Protein AF-A0A2H0STZ8-F1 (afdb_monomer_lite)

pLDDT: mean 79.74, std 11.93, range [51.44, 95.69]

Secondary structure (DSSP, 8-state):
-HHHHHHHHHHHHHHHHHHHHHHHHHHHTTS--------HHHHHHHHHHHHHHHHHGGGHHHHHHHTT----GGGHHHHHHHHHHHHHHHHHHHHHHHHTS-HHHHHHHHHHHHHHHHHHHHHHHHHHHHHH-

Structure (mmCIF, N/CA/C/O backbone):
data_AF-A0A2H0STZ8-F1
#
_entry.id   AF-A0A2H0STZ8-F1
#
loop_
_atom_site.group_PDB
_atom_site.id
_atom_site.type_symbol
_atom_site.label_atom_id
_atom_site.label_alt_id
_atom_site.label_comp_id
_atom_site.label_asym_id
_atom_site.label_entity_id
_atom_site.label_seq_id
_atom_site.pdbx_PDB_ins_code
_atom_site.Cartn_x
_atom_site.Cartn_y
_atom_site.Cartn_z
_atom_site.occupancy
_atom_site.B_iso_or_equiv
_atom_site.auth_seq_id
_atom_site.auth_comp_id
_atom_site.auth_asym_id
_atom_site.auth_atom_id
_atom_site.pdbx_PDB_model_num
ATOM 1 N N . MET A 1 1 ? 7.911 10.140 -11.491 1.00 55.84 1 MET A N 1
ATOM 2 C CA . MET A 1 1 ? 6.459 9.918 -11.301 1.00 55.84 1 MET A CA 1
ATOM 3 C C . MET A 1 1 ? 6.111 9.477 -9.872 1.00 55.84 1 MET A C 1
ATOM 5 O O . MET A 1 1 ? 5.201 10.054 -9.3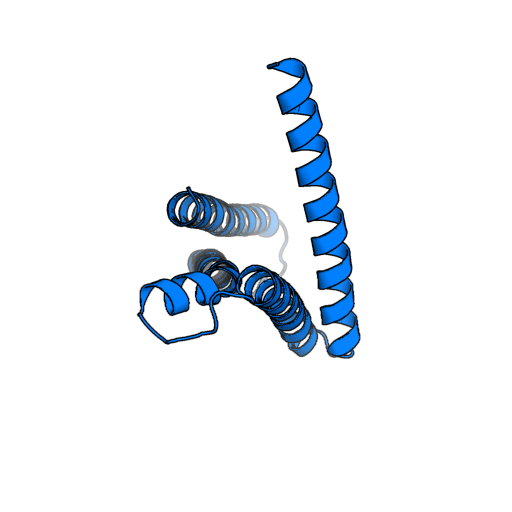02 1.00 55.84 1 MET A O 1
ATOM 9 N N . GLY A 1 2 ? 6.833 8.524 -9.258 1.00 73.75 2 GLY A N 1
ATOM 10 C CA . GLY A 1 2 ? 6.398 7.870 -8.006 1.00 73.75 2 GLY A CA 1
ATOM 11 C C . GLY A 1 2 ? 6.239 8.751 -6.754 1.00 73.75 2 GLY A C 1
ATOM 12 O O . GLY A 1 2 ? 5.183 8.722 -6.138 1.00 73.75 2 GLY A O 1
ATOM 13 N N . ILE A 1 3 ? 7.245 9.552 -6.377 1.00 78.12 3 ILE A N 1
ATOM 14 C CA . ILE A 1 3 ? 7.217 10.286 -5.090 1.00 78.12 3 ILE A CA 1
ATOM 15 C C . ILE A 1 3 ? 6.137 11.378 -5.075 1.00 78.12 3 ILE A C 1
ATOM 17 O O . ILE A 1 3 ? 5.412 11.509 -4.096 1.00 78.12 3 ILE A O 1
ATOM 21 N N . ALA A 1 4 ? 5.996 12.137 -6.167 1.00 84.69 4 ALA A N 1
ATOM 22 C CA . ALA A 1 4 ? 4.978 13.183 -6.269 1.00 84.69 4 ALA A CA 1
ATOM 23 C C . ALA A 1 4 ? 3.556 12.603 -6.204 1.00 84.69 4 ALA A C 1
ATOM 25 O O . ALA A 1 4 ? 2.719 13.142 -5.485 1.00 84.69 4 ALA A O 1
ATOM 26 N N . ASN A 1 5 ? 3.310 11.478 -6.890 1.00 85.75 5 ASN A N 1
ATOM 27 C CA . ASN A 1 5 ? 2.021 10.792 -6.835 1.00 85.75 5 ASN A CA 1
ATOM 28 C C . ASN A 1 5 ? 1.737 10.252 -5.429 1.00 85.75 5 ASN A C 1
ATOM 30 O O . ASN A 1 5 ? 0.666 10.480 -4.890 1.00 85.75 5 ASN A O 1
ATOM 34 N N . MET A 1 6 ? 2.732 9.637 -4.785 1.00 85.31 6 MET A N 1
ATOM 35 C CA . MET A 1 6 ? 2.599 9.133 -3.417 1.00 85.31 6 MET A CA 1
ATOM 36 C C . MET A 1 6 ? 2.289 10.252 -2.407 1.00 85.31 6 MET A C 1
ATOM 38 O O . MET A 1 6 ? 1.491 10.058 -1.496 1.00 85.31 6 MET A O 1
ATOM 42 N N . ILE A 1 7 ? 2.892 11.436 -2.557 1.00 87.88 7 ILE A N 1
ATOM 43 C CA . ILE A 1 7 ? 2.586 12.587 -1.693 1.00 87.88 7 ILE A CA 1
ATOM 44 C C . ILE A 1 7 ? 1.165 13.098 -1.952 1.00 87.88 7 ILE A C 1
ATOM 46 O O . ILE A 1 7 ? 0.443 13.374 -0.994 1.00 87.88 7 ILE A O 1
ATOM 50 N N . ALA A 1 8 ? 0.759 13.216 -3.220 1.00 89.81 8 ALA A N 1
ATOM 51 C CA . ALA A 1 8 ? -0.586 13.654 -3.587 1.00 89.81 8 ALA A CA 1
ATOM 52 C C . ALA A 1 8 ? -1.662 12.688 -3.061 1.00 89.81 8 ALA A C 1
ATOM 54 O O . ALA A 1 8 ? -2.605 13.129 -2.404 1.00 89.81 8 ALA A O 1
ATOM 55 N N . ASP A 1 9 ? -1.470 11.383 -3.265 1.00 88.50 9 ASP A N 1
ATOM 56 C CA . ASP A 1 9 ? -2.367 10.328 -2.786 1.00 88.50 9 ASP A CA 1
ATOM 57 C C . ASP A 1 9 ? -2.424 10.298 -1.256 1.00 88.50 9 ASP A C 1
ATOM 59 O O . ASP A 1 9 ? -3.505 10.242 -0.670 1.00 88.50 9 ASP A O 1
ATOM 63 N N . GLY A 1 10 ? -1.270 10.415 -0.591 1.00 88.56 10 GLY A N 1
ATOM 64 C CA . GLY A 1 10 ? -1.210 10.494 0.864 1.00 88.56 10 GLY A CA 1
ATOM 65 C C . GLY A 1 10 ? -2.008 11.682 1.393 1.00 88.56 10 GLY A C 1
ATOM 66 O O . GLY A 1 10 ? -2.800 11.527 2.324 1.00 88.56 10 GLY A O 1
ATOM 67 N N . LEU A 1 11 ? -1.813 12.875 0.815 1.00 91.06 11 LEU A N 1
ATOM 68 C CA . LEU A 1 11 ? -2.539 14.085 1.217 1.00 91.06 11 LEU A CA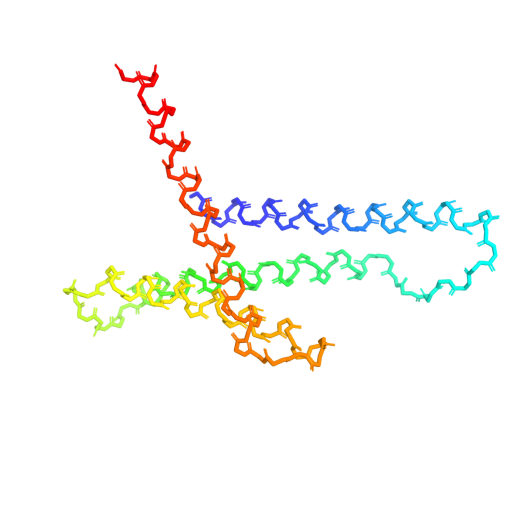 1
ATOM 69 C C . LEU A 1 11 ? -4.045 13.924 1.002 1.00 91.06 11 LEU A C 1
ATOM 71 O O . LEU A 1 11 ? -4.819 14.309 1.877 1.00 91.06 11 LEU A O 1
ATOM 75 N N . ALA A 1 12 ? -4.458 13.331 -0.121 1.00 92.38 12 ALA A N 1
ATOM 76 C CA . ALA A 1 12 ? -5.861 13.053 -0.404 1.00 92.38 12 ALA A CA 1
ATOM 77 C C . ALA A 1 12 ? -6.479 12.121 0.651 1.00 92.38 12 ALA A C 1
ATOM 79 O O . ALA A 1 12 ? -7.559 12.420 1.159 1.00 92.38 12 ALA A O 1
ATOM 80 N N . MET A 1 13 ? -5.779 11.049 1.041 1.00 89.81 13 MET A N 1
ATOM 81 C CA . MET A 1 13 ? -6.236 10.131 2.093 1.00 89.81 13 MET A CA 1
ATOM 82 C C . MET A 1 13 ? -6.315 10.816 3.465 1.00 89.81 13 MET A C 1
ATOM 84 O O . MET A 1 13 ? -7.333 10.718 4.143 1.00 89.81 13 MET A O 1
ATOM 88 N N . GLY A 1 14 ? -5.282 11.566 3.862 1.00 90.25 14 GLY A N 1
ATOM 89 C CA . GLY A 1 14 ? -5.254 12.243 5.163 1.00 90.25 14 GLY A CA 1
ATOM 90 C C . GLY A 1 14 ? -6.299 13.356 5.299 1.00 90.25 14 GLY A C 1
ATOM 91 O O . GLY A 1 14 ? -6.944 13.482 6.341 1.00 90.25 14 GLY A O 1
ATOM 92 N N . LEU A 1 15 ? -6.504 14.156 4.246 1.00 90.88 15 LEU A N 1
ATOM 93 C CA . LEU A 1 15 ? -7.561 15.171 4.216 1.00 90.88 15 LEU A CA 1
ATOM 94 C C . LEU A 1 15 ? -8.953 14.534 4.128 1.00 90.88 15 LEU A C 1
ATOM 96 O O . LEU A 1 15 ? -9.885 15.053 4.739 1.00 90.88 15 LEU A O 1
ATOM 100 N N . GLY A 1 16 ? -9.085 13.416 3.408 1.00 90.44 16 GLY A N 1
ATOM 101 C CA . GLY A 1 16 ? -10.315 12.632 3.318 1.00 90.44 16 GLY A CA 1
ATOM 102 C C . GLY A 1 16 ? -10.772 12.123 4.682 1.00 90.44 16 GLY A C 1
ATOM 103 O O . GLY A 1 16 ? -11.903 12.397 5.072 1.00 90.44 16 GLY A O 1
ATOM 104 N N . ASP A 1 17 ? -9.878 11.488 5.442 1.00 88.44 17 ASP A N 1
ATOM 105 C CA . ASP A 1 17 ? -10.167 11.019 6.804 1.00 88.44 17 ASP A CA 1
ATOM 106 C C . ASP A 1 17 ? -10.493 12.184 7.750 1.00 88.44 17 ASP A C 1
ATOM 108 O O . ASP A 1 17 ? -11.435 12.110 8.537 1.00 88.44 17 ASP A O 1
ATOM 112 N N . PHE A 1 18 ? -9.761 13.302 7.645 1.00 87.69 18 PHE A N 1
ATOM 113 C CA . PHE A 1 18 ? -10.041 14.504 8.436 1.00 87.69 18 PHE A CA 1
ATOM 114 C C . PHE A 1 18 ? -11.439 15.075 8.157 1.00 87.69 18 PHE A C 1
ATOM 116 O O . PHE A 1 18 ? -12.167 15.421 9.090 1.00 87.69 18 PHE A O 1
ATOM 123 N N . LEU A 1 19 ? -11.813 15.205 6.881 1.00 87.31 19 LEU A N 1
ATOM 124 C CA . LEU A 1 19 ? -13.127 15.705 6.485 1.00 87.31 19 LEU A CA 1
ATOM 125 C C . LEU A 1 19 ? -14.230 14.711 6.854 1.00 87.31 19 LEU A C 1
ATOM 127 O O . LEU A 1 19 ? -15.253 15.137 7.382 1.00 87.31 19 LEU A O 1
ATOM 131 N N . GLY A 1 20 ? -14.005 13.413 6.635 1.00 87.69 20 GLY A N 1
ATOM 132 C CA . GLY A 1 20 ? -14.936 12.342 6.980 1.00 87.69 20 GLY A CA 1
ATOM 133 C C . GLY A 1 20 ? -15.254 12.333 8.470 1.00 87.69 20 GLY A C 1
ATOM 134 O O . GLY A 1 20 ? -16.417 12.434 8.849 1.00 87.69 20 GLY A O 1
ATOM 135 N N . GLU A 1 21 ? -14.228 12.347 9.320 1.00 84.06 21 GLU A N 1
ATOM 136 C CA . GLU A 1 21 ? -14.434 12.344 10.766 1.00 84.06 21 GLU A CA 1
ATOM 137 C C . GLU A 1 21 ? -15.012 13.677 11.279 1.00 84.06 21 GLU A C 1
ATOM 139 O O . GLU A 1 21 ? -15.790 13.709 12.237 1.00 84.06 21 GLU A O 1
ATOM 144 N N . ARG A 1 22 ? -14.707 14.805 10.622 1.00 83.62 22 ARG A N 1
ATOM 145 C CA . ARG A 1 22 ? -15.401 16.071 10.899 1.00 83.62 22 ARG A CA 1
ATOM 146 C C . ARG A 1 22 ? -16.894 15.973 10.566 1.00 83.62 22 ARG A C 1
ATOM 148 O O . ARG A 1 22 ? -17.709 16.422 11.370 1.00 83.62 22 ARG A O 1
ATOM 155 N N . SER A 1 23 ? -17.252 15.398 9.419 1.00 84.75 23 SER A N 1
ATOM 156 C CA . SER A 1 23 ? -18.647 15.208 9.010 1.00 84.75 23 SER A CA 1
ATOM 157 C C . SER A 1 23 ? -19.390 14.237 9.926 1.00 84.75 23 SER A C 1
ATOM 159 O O . SER A 1 23 ? -20.539 14.501 10.274 1.00 84.75 23 SER A O 1
ATOM 161 N N . GLU A 1 24 ? -18.741 13.163 10.383 1.00 82.94 24 GLU A N 1
ATOM 162 C CA . GLU A 1 24 ? -19.307 12.257 11.389 1.00 82.94 24 GLU A CA 1
ATOM 163 C C . GLU A 1 24 ? -19.617 12.999 12.694 1.00 82.94 24 GLU A C 1
ATOM 165 O O . GLU A 1 24 ? -20.721 12.870 13.216 1.00 82.94 24 GLU A O 1
ATOM 170 N N . ARG A 1 25 ? -18.725 13.879 13.168 1.00 77.31 25 ARG A N 1
ATOM 171 C CA . ARG A 1 25 ? -18.978 14.696 14.372 1.00 77.31 25 ARG A CA 1
ATOM 172 C C . ARG A 1 25 ? -20.115 15.694 14.204 1.00 77.31 25 ARG A C 1
ATOM 174 O O . ARG A 1 25 ? -20.853 15.939 15.156 1.00 77.31 25 ARG A O 1
ATOM 181 N N . GLU A 1 26 ? -20.252 16.287 13.023 1.00 79.75 26 GLU A N 1
ATOM 182 C CA . GLU A 1 26 ? -21.368 17.185 12.711 1.00 79.75 26 GLU A CA 1
ATOM 183 C C . GLU A 1 26 ? -22.705 16.414 12.661 1.00 79.75 26 GLU A C 1
ATOM 185 O O . GLU A 1 26 ? -23.721 16.941 13.114 1.00 79.75 26 GLU A O 1
ATOM 190 N N . MET A 1 27 ? -22.706 15.146 12.220 1.00 74.69 27 MET A N 1
ATOM 191 C CA . MET A 1 27 ? -23.879 14.257 12.285 1.00 74.69 27 MET A CA 1
ATOM 192 C C . MET A 1 27 ? -24.187 13.778 13.714 1.00 74.69 27 MET A C 1
ATOM 194 O O . MET A 1 27 ? -25.347 13.738 14.130 1.00 74.69 27 MET A O 1
ATOM 198 N N . GLU A 1 28 ? -23.163 13.452 14.499 1.00 75.12 28 GLU A N 1
ATOM 199 C CA . GLU A 1 28 ? -23.304 12.964 15.873 1.00 75.12 28 GLU A CA 1
ATOM 200 C C . GLU A 1 28 ? -23.591 14.071 16.893 1.00 75.12 28 GLU A C 1
ATOM 202 O O . GLU A 1 28 ? -24.113 13.792 17.969 1.00 75.12 28 GLU A O 1
ATOM 207 N N . ALA A 1 29 ? -23.365 15.345 16.568 1.00 68.38 29 ALA A N 1
ATOM 208 C CA . ALA A 1 29 ? -23.818 16.457 17.405 1.00 68.38 29 ALA A CA 1
ATOM 209 C C . ALA A 1 29 ? -25.351 16.458 17.614 1.00 68.38 29 ALA A C 1
ATOM 211 O O . ALA A 1 29 ? -25.832 16.995 18.613 1.00 68.38 29 ALA A O 1
ATOM 212 N N . GLY A 1 30 ? -26.114 15.817 16.717 1.00 66.12 30 GLY A N 1
ATOM 213 C CA . GLY A 1 30 ? -27.551 15.569 16.878 1.00 66.12 30 GLY A CA 1
ATOM 214 C C . GLY A 1 30 ? -27.908 14.288 17.649 1.00 66.12 30 GLY A C 1
ATOM 215 O O . GLY A 1 30 ? -29.045 14.144 18.095 1.00 66.12 30 GLY A O 1
ATOM 216 N N . LEU A 1 31 ? -26.964 13.360 17.839 1.00 65.81 31 LEU A N 1
ATOM 217 C CA . LEU A 1 31 ? -27.192 12.042 18.430 1.00 65.81 31 LEU A CA 1
ATOM 218 C C . LEU A 1 31 ? -26.211 11.836 19.591 1.00 65.81 31 LEU A C 1
ATOM 220 O O . LEU A 1 31 ? -25.044 11.570 19.367 1.00 65.81 31 LEU A O 1
ATOM 224 N N . HIS A 1 32 ? -26.695 11.949 20.831 1.00 60.41 32 HIS A N 1
ATOM 225 C CA . HIS A 1 32 ? -25.975 11.917 22.122 1.00 60.41 32 HIS A CA 1
ATOM 226 C C . HIS A 1 32 ? -25.100 10.649 22.379 1.00 60.41 32 HIS A C 1
ATOM 228 O O . HIS A 1 32 ? -25.238 9.959 23.390 1.00 60.41 32 HIS A O 1
ATOM 234 N N . ARG A 1 33 ? -24.176 10.302 21.481 1.00 59.03 33 ARG A N 1
ATOM 235 C CA . ARG A 1 33 ? -23.239 9.183 21.569 1.00 59.03 33 ARG A CA 1
ATOM 236 C C . ARG A 1 33 ? -21.865 9.765 21.895 1.00 59.03 33 ARG A C 1
ATOM 238 O O . ARG A 1 33 ? -21.372 10.660 21.223 1.00 59.03 33 ARG A O 1
ATOM 245 N N . LYS A 1 34 ? -21.258 9.299 22.988 1.00 52.28 34 LYS A N 1
ATOM 246 C CA . LYS A 1 34 ? -19.912 9.711 23.404 1.00 52.28 34 LYS A CA 1
ATOM 247 C C . LYS A 1 34 ? -18.884 9.154 22.415 1.00 52.28 34 LYS A C 1
ATOM 249 O O . LYS A 1 34 ? -18.383 8.055 22.641 1.00 52.28 34 LYS A O 1
ATOM 254 N N . VAL A 1 35 ? -18.573 9.882 21.349 1.00 60.41 35 VAL A N 1
ATOM 255 C CA . VAL A 1 35 ? -17.392 9.574 20.538 1.00 60.41 35 VAL A CA 1
ATOM 256 C C . VAL A 1 35 ? -16.152 10.110 21.237 1.00 60.41 35 VAL A C 1
ATOM 258 O O . VAL A 1 35 ? -16.132 11.221 21.777 1.00 60.41 35 VAL A O 1
ATOM 261 N N . CYS A 1 36 ? -15.156 9.230 21.340 1.00 52.97 36 CYS A N 1
ATOM 262 C CA . CYS A 1 36 ? -13.895 9.490 22.008 1.00 52.97 36 CYS A CA 1
ATOM 263 C C . CYS A 1 36 ? -13.256 10.765 21.455 1.00 52.97 36 CYS A C 1
ATOM 265 O O . CYS A 1 36 ? -13.256 11.051 20.262 1.00 52.97 36 CYS A O 1
ATOM 267 N N . LYS A 1 37 ? -12.749 11.570 22.382 1.00 54.38 37 LYS A N 1
ATOM 268 C CA . LYS A 1 37 ? -12.297 12.942 22.180 1.00 54.38 37 LYS A CA 1
ATOM 269 C C . LYS A 1 37 ? -10.894 12.970 21.569 1.00 54.38 37 LYS A C 1
ATOM 271 O O . LYS A 1 37 ? -9.982 13.539 22.160 1.00 54.38 37 LYS A O 1
ATOM 276 N N . ASP A 1 38 ? -10.714 12.363 20.405 1.00 60.09 38 ASP A N 1
ATOM 277 C CA . ASP A 1 38 ? -9.457 12.470 19.672 1.00 60.09 38 ASP A CA 1
ATOM 278 C C . ASP A 1 38 ? -9.475 13.735 18.806 1.00 60.09 38 ASP A C 1
ATOM 280 O O . ASP A 1 38 ? -10.528 14.242 18.410 1.00 60.09 38 ASP A O 1
ATOM 284 N N . ALA A 1 39 ? -8.318 14.352 18.584 1.00 66.44 39 ALA A N 1
ATOM 285 C CA . ALA A 1 39 ? -8.246 15.530 17.728 1.00 66.44 39 ALA A CA 1
ATOM 286 C C . ALA A 1 39 ? -8.362 15.067 16.269 1.00 66.44 39 ALA A C 1
ATOM 288 O O . ALA A 1 39 ? -7.457 14.388 15.803 1.00 66.44 39 ALA A O 1
ATOM 289 N N . VAL A 1 40 ? -9.426 15.459 15.558 1.00 73.75 40 VAL A N 1
ATOM 290 C CA . VAL A 1 40 ? -9.707 15.102 14.143 1.00 73.75 40 VAL A CA 1
ATOM 291 C C . VAL A 1 40 ? -8.468 15.246 13.250 1.00 73.75 40 VAL A C 1
ATOM 293 O O . VAL A 1 40 ? -8.177 14.414 12.400 1.00 73.75 40 VAL A O 1
ATOM 296 N N . TRP A 1 41 ? -7.682 16.300 13.486 1.00 76.94 41 TRP A N 1
ATOM 297 C CA . TRP A 1 41 ? -6.446 16.564 12.750 1.00 76.94 41 TRP A CA 1
ATOM 298 C C . TRP A 1 41 ? -5.369 15.486 12.947 1.00 76.94 41 TRP A C 1
ATOM 300 O O . TRP A 1 41 ? -4.582 15.220 12.043 1.00 76.94 41 TRP A O 1
ATOM 310 N N . LYS A 1 42 ? -5.323 14.851 14.125 1.00 80.81 42 LYS A N 1
ATOM 311 C CA . LYS A 1 42 ? -4.384 13.762 14.411 1.00 80.81 42 LYS A CA 1
ATOM 312 C C . LYS A 1 42 ? -4.739 12.503 13.624 1.00 80.81 42 LYS A C 1
ATOM 314 O O . LYS A 1 42 ? -3.810 11.872 13.141 1.00 80.81 42 LYS A O 1
ATOM 319 N N . SER A 1 43 ? -6.023 12.172 13.454 1.00 80.19 43 SER A N 1
ATOM 320 C CA . SER A 1 43 ? -6.455 11.003 12.669 1.00 80.19 43 SER A CA 1
ATOM 321 C C . SER A 1 43 ? -5.951 11.098 11.224 1.00 80.19 43 SER A C 1
ATOM 323 O O . SER A 1 43 ? -5.176 10.252 10.784 1.00 80.19 43 SER A O 1
ATOM 325 N N . GLY A 1 44 ? -6.265 12.197 10.529 1.00 84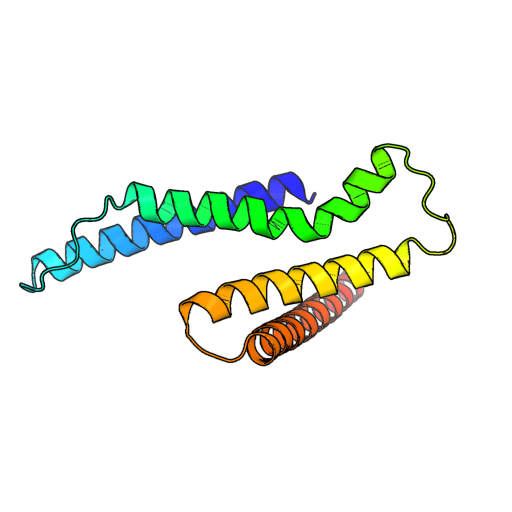.12 44 GLY A N 1
ATOM 326 C CA . GLY A 1 44 ? -5.821 12.409 9.146 1.00 84.12 44 GLY A CA 1
ATOM 327 C C . GLY A 1 44 ? -4.297 12.487 8.989 1.00 84.12 44 GLY A C 1
ATOM 328 O O . GLY A 1 44 ? -3.734 11.949 8.034 1.00 84.12 44 GLY A O 1
ATOM 329 N N . LEU A 1 45 ? -3.596 13.100 9.953 1.00 87.62 45 LEU A N 1
ATOM 330 C CA . LEU A 1 45 ? -2.132 13.152 9.945 1.00 87.62 45 LEU A CA 1
ATOM 331 C C . LEU A 1 45 ? -1.498 11.764 10.132 1.00 87.62 45 LEU A C 1
ATOM 333 O O . LEU A 1 45 ? -0.483 11.466 9.502 1.00 87.62 45 LEU A O 1
ATOM 337 N N . VAL A 1 46 ? -2.083 10.909 10.975 1.00 87.00 46 VAL A N 1
ATOM 338 C CA . VAL A 1 46 ? -1.618 9.529 11.166 1.00 87.00 46 VAL A CA 1
ATOM 339 C C . VAL A 1 46 ? -1.794 8.725 9.880 1.00 87.00 46 VAL A C 1
ATOM 341 O O . VAL A 1 46 ? -0.842 8.059 9.477 1.00 87.00 46 VAL A O 1
ATOM 344 N N . THR A 1 47 ? -2.934 8.840 9.193 1.00 86.38 47 THR A N 1
ATOM 345 C CA . THR A 1 47 ? -3.157 8.182 7.893 1.00 86.38 47 THR A CA 1
ATOM 346 C C . THR A 1 47 ? -2.147 8.653 6.849 1.00 86.38 47 THR A C 1
ATOM 348 O O . THR A 1 47 ? -1.539 7.825 6.168 1.00 86.38 47 THR A O 1
ATOM 351 N N . PHE A 1 48 ? -1.888 9.963 6.771 1.00 87.19 48 PHE A N 1
ATOM 352 C CA . PHE A 1 48 ? -0.883 10.527 5.868 1.00 87.19 48 PHE A CA 1
ATOM 353 C C . PHE A 1 48 ? 0.511 9.934 6.115 1.00 87.19 48 PHE A C 1
ATOM 355 O O . PHE A 1 48 ? 1.138 9.397 5.201 1.00 87.19 48 PHE A O 1
ATOM 362 N N . ILE A 1 49 ? 0.996 9.998 7.360 1.00 88.19 49 ILE A N 1
ATOM 363 C CA . ILE A 1 49 ? 2.337 9.515 7.718 1.00 88.19 49 ILE A CA 1
ATOM 364 C C . ILE A 1 49 ? 2.431 7.998 7.518 1.00 88.19 49 ILE A C 1
ATOM 366 O O . ILE A 1 49 ? 3.428 7.513 6.983 1.00 88.19 49 ILE A O 1
ATOM 370 N N . ALA A 1 50 ? 1.393 7.247 7.894 1.00 87.12 50 ALA A N 1
ATOM 371 C CA . ALA A 1 50 ? 1.343 5.804 7.695 1.00 87.12 50 ALA A CA 1
ATOM 372 C C . ALA A 1 50 ? 1.402 5.432 6.206 1.00 87.12 50 ALA A C 1
ATOM 374 O O . ALA A 1 50 ? 2.163 4.535 5.846 1.00 87.12 50 ALA A O 1
ATOM 375 N N . PHE A 1 51 ? 0.671 6.143 5.339 1.00 86.62 51 PHE A N 1
ATOM 376 C CA . PHE A 1 51 ? 0.709 5.929 3.891 1.00 86.62 51 PHE A CA 1
ATOM 377 C C . PHE A 1 51 ? 2.082 6.252 3.299 1.00 86.62 51 PHE A C 1
ATOM 379 O O . PHE A 1 51 ? 2.606 5.465 2.518 1.00 86.62 51 PHE A O 1
ATOM 386 N N . VAL A 1 52 ? 2.702 7.365 3.700 1.00 86.50 52 VAL A N 1
ATOM 387 C CA . VAL A 1 52 ? 4.036 7.751 3.215 1.00 86.50 52 VAL A CA 1
ATOM 388 C C . VAL A 1 52 ? 5.088 6.715 3.611 1.00 86.50 52 VAL A C 1
ATOM 390 O O . VAL A 1 52 ? 5.896 6.307 2.777 1.00 86.50 52 VAL A O 1
ATOM 393 N N . ILE A 1 53 ? 5.065 6.248 4.863 1.00 85.56 53 ILE A N 1
ATOM 394 C CA . ILE A 1 53 ? 5.995 5.220 5.337 1.00 85.56 53 ILE A CA 1
ATOM 395 C C . ILE A 1 53 ? 5.726 3.902 4.605 1.00 85.56 53 ILE A C 1
ATOM 397 O O . ILE A 1 53 ? 6.641 3.359 3.992 1.00 85.56 53 ILE A O 1
ATOM 401 N N . ALA A 1 54 ? 4.486 3.408 4.598 1.00 82.50 54 ALA A N 1
ATOM 402 C CA . ALA A 1 54 ? 4.134 2.136 3.967 1.00 82.50 54 ALA A CA 1
ATOM 403 C C . ALA A 1 54 ? 4.379 2.137 2.446 1.00 82.50 54 ALA A C 1
ATOM 405 O O . ALA A 1 54 ? 4.929 1.176 1.912 1.00 82.50 54 ALA A O 1
ATOM 406 N N . GLY A 1 55 ? 4.030 3.224 1.756 1.00 79.31 55 GLY A N 1
ATOM 407 C CA . GLY A 1 55 ? 4.239 3.412 0.318 1.00 79.31 55 GLY A CA 1
ATOM 408 C C . GLY A 1 55 ? 5.710 3.546 -0.077 1.00 79.31 55 GLY A C 1
ATOM 409 O O . GLY A 1 55 ? 6.071 3.260 -1.217 1.00 79.31 55 GLY A O 1
ATOM 410 N N . SER A 1 56 ? 6.584 3.906 0.868 1.00 79.88 56 SER A N 1
ATOM 411 C CA . SER A 1 56 ? 8.031 3.952 0.634 1.00 79.88 56 SER A CA 1
ATOM 412 C C . SER A 1 56 ? 8.710 2.575 0.680 1.00 79.88 56 SER A C 1
ATOM 414 O O . SER A 1 56 ? 9.779 2.410 0.089 1.00 79.88 56 SER A O 1
ATOM 416 N N . LEU A 1 57 ? 8.100 1.563 1.316 1.00 80.00 57 LEU A N 1
ATOM 417 C CA . LEU A 1 57 ? 8.703 0.228 1.465 1.00 80.00 57 LEU A CA 1
ATOM 418 C C . LEU A 1 57 ? 9.033 -0.454 0.122 1.00 80.00 57 LEU A C 1
ATOM 420 O O . LEU A 1 57 ? 10.150 -0.949 -0.011 1.00 80.00 57 LEU A O 1
ATOM 424 N N . PRO A 1 58 ? 8.143 -0.468 -0.890 1.00 71.44 58 PRO A N 1
ATOM 425 C CA . PRO A 1 58 ? 8.454 -1.036 -2.207 1.00 71.44 58 PRO A CA 1
ATOM 426 C C . PRO A 1 58 ? 9.525 -0.257 -2.989 1.00 71.44 58 PRO A C 1
ATOM 428 O O . PRO A 1 58 ? 10.103 -0.786 -3.935 1.00 71.44 58 PRO A O 1
ATOM 431 N N . LEU A 1 59 ? 9.800 0.998 -2.612 1.00 71.00 59 LEU A N 1
ATOM 432 C CA . LEU A 1 59 ? 10.790 1.862 -3.265 1.00 71.00 59 LEU A CA 1
ATOM 433 C C . LEU A 1 59 ? 12.194 1.726 -2.652 1.00 71.00 59 LEU A C 1
ATOM 435 O O . LEU A 1 59 ? 13.181 2.048 -3.315 1.00 71.00 59 LEU A O 1
ATOM 439 N N . LEU A 1 60 ? 12.307 1.199 -1.426 1.00 71.00 60 LEU A N 1
ATOM 440 C CA . LEU A 1 60 ? 13.585 0.905 -0.766 1.00 71.00 60 LEU A CA 1
ATOM 441 C C . LEU A 1 60 ? 14.598 0.119 -1.622 1.00 71.00 60 LEU A C 1
ATOM 443 O O . LEU A 1 60 ? 15.753 0.549 -1.652 1.00 71.00 60 LEU A O 1
ATOM 447 N N . PRO A 1 61 ? 14.248 -0.973 -2.336 1.00 68.88 61 PRO A N 1
ATOM 448 C CA . PRO A 1 61 ? 15.215 -1.702 -3.167 1.00 68.88 61 PRO A CA 1
ATOM 449 C C . PRO A 1 61 ? 15.835 -0.821 -4.263 1.00 68.88 61 PRO A C 1
ATOM 451 O O . PRO A 1 61 ? 17.025 -0.946 -4.550 1.00 68.88 61 PRO A O 1
ATOM 454 N N . TYR A 1 62 ? 15.073 0.125 -4.820 1.00 69.06 62 TYR A N 1
ATOM 455 C CA . TYR A 1 62 ? 15.575 1.078 -5.813 1.00 69.06 62 TYR A CA 1
ATOM 456 C C . TYR A 1 62 ? 16.485 2.148 -5.189 1.00 69.06 62 TYR A C 1
ATOM 458 O O . TYR A 1 62 ? 17.486 2.530 -5.795 1.00 69.06 62 TYR A O 1
ATOM 466 N N . CYS A 1 63 ? 16.190 2.601 -3.965 1.00 68.06 63 CYS A N 1
ATOM 467 C CA . CYS A 1 63 ? 17.057 3.528 -3.227 1.00 68.06 63 CYS A CA 1
ATOM 468 C C . CYS A 1 63 ? 18.408 2.892 -2.861 1.00 68.06 63 CYS A C 1
ATOM 470 O O . CYS A 1 63 ? 19.444 3.544 -2.967 1.00 68.06 63 CYS A O 1
ATOM 472 N N . VAL A 1 64 ? 18.409 1.614 -2.468 1.00 66.38 64 VAL A N 1
ATOM 473 C CA . VAL A 1 64 ? 19.631 0.852 -2.152 1.00 66.38 64 VAL A CA 1
ATOM 474 C C . VAL A 1 64 ? 20.505 0.653 -3.394 1.00 66.38 64 VAL A C 1
ATOM 476 O O . VAL A 1 64 ? 21.727 0.750 -3.299 1.00 66.38 64 VAL A O 1
ATOM 479 N N . TYR A 1 65 ? 19.892 0.446 -4.563 1.00 65.62 65 TYR A N 1
ATOM 480 C CA . TYR A 1 65 ? 20.608 0.368 -5.838 1.00 65.62 65 TYR A CA 1
ATOM 481 C C . TYR A 1 65 ? 21.343 1.677 -6.176 1.00 65.62 65 TYR A C 1
ATOM 483 O O . TYR A 1 65 ? 22.528 1.657 -6.500 1.00 65.62 65 TYR A O 1
ATOM 491 N N . TYR A 1 66 ? 20.681 2.828 -6.018 1.00 63.81 66 TYR A N 1
ATOM 492 C CA . TYR A 1 66 ? 21.308 4.140 -6.235 1.00 63.81 66 TYR A CA 1
ATOM 493 C C . TYR A 1 66 ? 22.404 4.481 -5.207 1.00 63.81 66 TYR A C 1
ATOM 495 O O . TYR A 1 66 ? 23.278 5.294 -5.499 1.00 63.81 66 TYR A O 1
ATOM 503 N N . ALA A 1 67 ? 22.386 3.858 -4.022 1.00 64.56 67 ALA A N 1
ATOM 504 C CA . ALA A 1 67 ? 23.372 4.064 -2.958 1.00 64.56 67 ALA A CA 1
ATOM 505 C C . ALA A 1 67 ? 24.709 3.317 -3.174 1.00 64.56 67 ALA A C 1
ATOM 507 O O . ALA A 1 67 ? 25.610 3.439 -2.346 1.00 64.56 67 ALA A O 1
ATOM 508 N N . GLY A 1 68 ? 24.866 2.570 -4.275 1.00 58.41 68 GLY A N 1
ATOM 509 C CA . GLY A 1 68 ? 26.157 2.006 -4.690 1.00 58.41 68 GLY A CA 1
ATOM 510 C C . GLY A 1 68 ? 26.572 0.704 -3.993 1.00 58.41 68 GLY A C 1
ATOM 511 O O . GLY A 1 68 ? 27.752 0.359 -4.004 1.00 58.41 68 GLY A O 1
ATOM 512 N N . LEU A 1 69 ? 25.634 -0.038 -3.392 1.00 57.50 69 LEU A N 1
ATOM 513 C CA . LEU A 1 69 ? 25.914 -1.379 -2.868 1.00 57.50 69 LEU A CA 1
ATOM 514 C C . LEU A 1 69 ? 26.005 -2.403 -4.022 1.00 57.50 69 LEU A C 1
ATOM 516 O O . LEU A 1 69 ? 25.110 -2.432 -4.870 1.00 57.50 69 LEU A O 1
ATOM 520 N N . PRO A 1 70 ? 27.041 -3.268 -4.068 1.00 57.78 70 PRO A N 1
ATOM 521 C CA . PRO A 1 70 ? 27.254 -4.232 -5.147 1.00 57.78 70 PRO A CA 1
ATOM 522 C C . PRO A 1 70 ? 26.289 -5.416 -5.004 1.00 57.78 70 PRO A C 1
ATOM 524 O O . PRO A 1 70 ? 26.653 -6.488 -4.525 1.00 57.78 70 PRO A O 1
ATOM 527 N N . ILE A 1 71 ? 25.030 -5.222 -5.391 1.00 54.12 71 ILE A N 1
ATOM 528 C CA . ILE A 1 71 ? 24.038 -6.295 -5.453 1.00 54.12 71 ILE A CA 1
ATOM 529 C C . ILE A 1 71 ? 23.889 -6.706 -6.921 1.00 54.12 71 ILE A C 1
ATOM 531 O O . ILE A 1 71 ? 23.305 -5.992 -7.728 1.00 54.12 71 ILE A O 1
ATOM 535 N N . VAL A 1 72 ? 24.506 -7.850 -7.231 1.00 51.44 72 VAL A N 1
ATOM 536 C CA . VAL A 1 72 ? 24.493 -8.658 -8.465 1.00 51.44 72 VAL A CA 1
ATOM 537 C C . VAL A 1 72 ? 23.505 -8.183 -9.548 1.00 51.44 72 VAL A C 1
ATOM 539 O O . VAL A 1 72 ? 22.305 -8.472 -9.487 1.00 51.44 72 VAL A O 1
ATOM 542 N N . GLU A 1 73 ? 24.048 -7.540 -10.588 1.00 54.81 73 GLU A N 1
ATOM 543 C CA . GLU A 1 73 ? 23.357 -6.995 -11.775 1.00 54.81 73 GLU A CA 1
ATOM 544 C C . GLU A 1 73 ? 22.408 -7.996 -12.467 1.00 54.81 73 GLU A C 1
ATOM 546 O O . GLU A 1 73 ? 21.418 -7.600 -13.071 1.00 54.81 73 GLU A O 1
ATOM 551 N N . ALA A 1 74 ? 22.637 -9.304 -12.316 1.00 53.28 74 ALA A N 1
ATOM 552 C CA . ALA A 1 74 ? 21.814 -10.352 -12.924 1.00 53.28 74 ALA A CA 1
ATOM 553 C C . ALA A 1 74 ? 20.486 -10.658 -12.188 1.00 53.28 74 ALA A C 1
ATOM 555 O O . ALA A 1 74 ? 19.694 -11.461 -12.674 1.00 53.28 74 ALA A O 1
ATOM 556 N N . SER A 1 75 ? 20.222 -10.058 -11.017 1.00 57.62 75 SER A N 1
ATOM 557 C CA . SER A 1 75 ? 19.081 -10.428 -10.150 1.00 57.62 75 SER A CA 1
ATOM 558 C C . 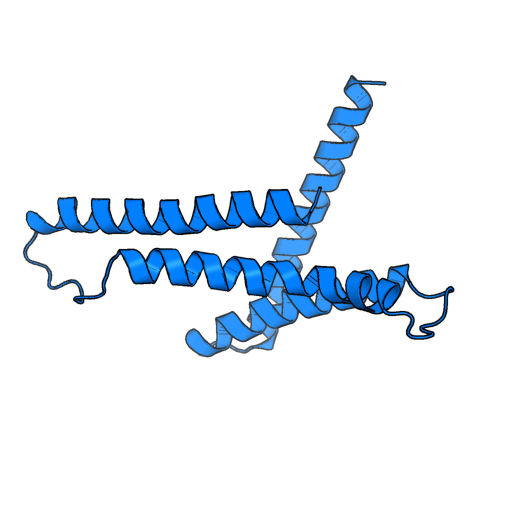SER A 1 75 ? 18.157 -9.271 -9.737 1.00 57.62 75 SER A C 1
ATOM 560 O O . SER A 1 75 ? 17.282 -9.454 -8.888 1.00 57.62 75 SER A O 1
ATOM 562 N N . GLN A 1 76 ? 18.295 -8.096 -10.364 1.00 62.25 76 GLN A N 1
ATOM 563 C CA . GLN A 1 76 ? 17.549 -6.872 -10.022 1.00 62.25 76 GLN A CA 1
ATOM 564 C C . GLN A 1 76 ? 16.024 -7.048 -10.070 1.00 62.25 76 GLN A C 1
ATOM 566 O O . GLN A 1 76 ? 15.318 -6.631 -9.154 1.00 62.25 76 GLN A O 1
ATOM 571 N N . PHE A 1 77 ? 15.512 -7.714 -11.108 1.00 68.06 77 PHE A N 1
ATOM 572 C CA . PHE A 1 77 ? 14.073 -7.936 -11.274 1.00 68.06 77 PHE A CA 1
ATOM 573 C C . PHE A 1 77 ? 13.496 -8.835 -10.169 1.00 68.06 77 PHE A C 1
ATOM 575 O O . PHE A 1 77 ? 12.453 -8.531 -9.588 1.00 68.06 77 PHE A O 1
ATOM 582 N N . ASN A 1 78 ? 14.224 -9.896 -9.807 1.00 74.75 78 ASN A N 1
ATOM 583 C CA . ASN A 1 78 ? 13.817 -10.821 -8.748 1.00 74.75 78 ASN A CA 1
ATOM 584 C C . ASN A 1 78 ? 13.835 -10.148 -7.370 1.00 74.75 78 ASN A C 1
ATOM 586 O O . ASN A 1 78 ? 12.939 -10.389 -6.563 1.00 74.75 78 ASN A O 1
ATOM 590 N N . PHE A 1 79 ? 14.809 -9.270 -7.111 1.00 73.06 79 PHE A N 1
ATOM 591 C CA . PHE A 1 79 ? 14.878 -8.511 -5.861 1.00 73.06 79 PHE A CA 1
ATOM 592 C C . PHE A 1 79 ? 13.734 -7.500 -5.723 1.00 73.06 79 PHE A C 1
ATOM 594 O O . PHE A 1 79 ? 13.156 -7.389 -4.641 1.00 73.06 79 PHE A O 1
ATOM 601 N N . SER A 1 80 ? 13.348 -6.814 -6.804 1.00 72.31 80 SER A N 1
ATOM 602 C CA . SER A 1 80 ? 12.192 -5.905 -6.794 1.00 72.31 80 SER A CA 1
ATOM 603 C C . SER A 1 80 ? 10.877 -6.643 -6.549 1.00 72.31 80 SER A C 1
ATOM 605 O O . SER A 1 80 ? 10.060 -6.194 -5.740 1.00 72.31 80 SER A O 1
ATOM 607 N N . ILE A 1 81 ? 10.680 -7.802 -7.187 1.00 81.44 81 ILE A N 1
ATOM 608 C CA . ILE A 1 81 ? 9.503 -8.646 -6.943 1.00 81.44 81 ILE A CA 1
ATOM 609 C C . ILE A 1 81 ? 9.489 -9.123 -5.491 1.00 81.44 81 ILE A C 1
ATOM 611 O O . ILE A 1 81 ? 8.480 -8.966 -4.805 1.00 81.44 81 ILE A O 1
ATOM 615 N N . LEU A 1 82 ? 10.611 -9.651 -4.991 1.00 84.31 82 LEU A N 1
ATOM 616 C CA . LEU A 1 82 ? 10.698 -10.162 -3.626 1.00 84.31 82 LEU A CA 1
ATOM 617 C C . LEU A 1 82 ? 10.475 -9.058 -2.589 1.00 84.31 82 LEU A C 1
ATOM 619 O O . LEU A 1 82 ? 9.792 -9.282 -1.594 1.00 84.31 82 LEU A O 1
ATOM 623 N N . SER A 1 83 ? 10.995 -7.856 -2.836 1.00 79.56 83 SER A N 1
ATOM 624 C CA . SER A 1 83 ? 10.763 -6.700 -1.974 1.00 79.56 83 SER A CA 1
ATOM 625 C C . SER A 1 83 ? 9.312 -6.230 -2.019 1.00 79.56 83 SER A C 1
ATOM 627 O O . SER A 1 83 ? 8.772 -5.887 -0.973 1.00 79.56 83 SER A O 1
ATOM 629 N N . THR A 1 84 ? 8.655 -6.269 -3.179 1.00 85.25 84 THR A N 1
ATOM 630 C CA . THR A 1 84 ? 7.232 -5.917 -3.305 1.00 85.25 84 THR A CA 1
ATOM 631 C C . THR A 1 84 ? 6.351 -6.925 -2.569 1.00 85.25 84 THR A C 1
ATOM 633 O O . THR A 1 84 ? 5.487 -6.536 -1.785 1.00 85.25 84 THR A O 1
ATOM 636 N N . ILE A 1 85 ? 6.611 -8.224 -2.750 1.00 87.94 85 ILE A N 1
ATOM 637 C CA . ILE A 1 85 ? 5.936 -9.300 -2.014 1.00 87.94 85 ILE A CA 1
ATOM 638 C C . ILE A 1 85 ? 6.194 -9.143 -0.511 1.00 87.94 85 ILE A C 1
ATOM 640 O O . ILE A 1 85 ? 5.260 -9.180 0.285 1.00 87.94 85 ILE A O 1
ATOM 644 N N . GLY A 1 86 ? 7.445 -8.900 -0.115 1.00 87.81 86 GLY A N 1
ATOM 645 C CA . GLY A 1 86 ? 7.828 -8.668 1.274 1.00 87.81 86 GLY A CA 1
ATOM 646 C C . GLY A 1 86 ? 7.130 -7.453 1.883 1.00 87.81 86 GLY A C 1
ATOM 647 O O . GLY A 1 86 ? 6.624 -7.547 2.995 1.00 87.81 86 GLY A O 1
ATOM 648 N N . ALA A 1 87 ? 7.031 -6.342 1.153 1.00 86.12 87 ALA A N 1
ATOM 649 C CA . ALA A 1 87 ? 6.352 -5.129 1.597 1.00 86.12 87 ALA A CA 1
ATOM 650 C C . ALA A 1 87 ? 4.842 -5.349 1.765 1.00 86.12 87 ALA A C 1
ATOM 652 O O . ALA A 1 87 ? 4.297 -5.037 2.824 1.00 86.12 87 ALA A O 1
ATOM 653 N N . LEU A 1 88 ? 4.170 -5.937 0.768 1.00 87.00 88 LEU A N 1
ATOM 654 C CA . LEU A 1 88 ? 2.739 -6.256 0.839 1.00 87.00 88 LEU A CA 1
ATOM 655 C C . LEU A 1 88 ? 2.434 -7.231 1.980 1.00 87.00 88 LEU A C 1
ATOM 657 O O . LEU A 1 88 ? 1.482 -7.028 2.735 1.00 87.00 88 LEU A O 1
ATOM 661 N N . PHE A 1 89 ? 3.270 -8.256 2.145 1.00 89.31 89 PHE A N 1
ATOM 662 C CA . PHE A 1 89 ? 3.130 -9.228 3.220 1.00 89.31 89 PHE A CA 1
ATOM 663 C C . PHE A 1 89 ? 3.392 -8.604 4.594 1.00 89.31 89 PHE A C 1
ATOM 665 O O . PHE A 1 89 ? 2.633 -8.856 5.524 1.00 89.31 89 PHE A O 1
ATOM 672 N N . LEU A 1 90 ? 4.424 -7.765 4.733 1.00 88.06 90 LEU A N 1
ATOM 673 C CA . LEU A 1 90 ? 4.752 -7.077 5.982 1.00 88.06 90 LEU A CA 1
ATOM 674 C C . LEU A 1 90 ? 3.622 -6.134 6.396 1.00 88.06 90 LEU A C 1
ATOM 676 O O . LEU A 1 90 ? 3.169 -6.202 7.534 1.00 88.06 90 LEU A O 1
ATOM 680 N N . VAL A 1 91 ? 3.134 -5.291 5.482 1.00 85.75 91 VAL A N 1
ATOM 681 C CA . VAL A 1 91 ? 2.017 -4.371 5.749 1.00 85.75 91 VAL A CA 1
ATOM 682 C C . VAL A 1 91 ? 0.747 -5.155 6.099 1.00 85.75 91 VAL A C 1
ATOM 684 O O . VAL A 1 91 ? 0.082 -4.837 7.088 1.00 85.75 91 VAL A O 1
ATOM 687 N N . GLY A 1 92 ? 0.443 -6.230 5.361 1.00 84.62 92 GLY A N 1
ATOM 688 C CA . GLY A 1 92 ? -0.682 -7.122 5.661 1.00 84.62 92 GLY A CA 1
ATOM 689 C C . GLY A 1 92 ? -0.552 -7.817 7.021 1.00 84.62 92 GLY A C 1
ATOM 690 O O . GLY A 1 92 ? -1.504 -7.857 7.798 1.00 84.62 92 GLY A O 1
ATOM 691 N N . SER A 1 93 ? 0.644 -8.295 7.362 1.00 85.12 93 SER A N 1
ATOM 692 C CA . SER A 1 93 ? 0.952 -8.927 8.647 1.00 85.12 93 SER A CA 1
ATOM 693 C C . SER A 1 93 ? 0.865 -7.927 9.802 1.00 85.12 93 SER A C 1
ATOM 695 O O . SER A 1 93 ? 0.232 -8.217 10.815 1.00 85.12 93 SER A O 1
ATOM 697 N N . LEU A 1 94 ? 1.427 -6.722 9.663 1.00 84.44 94 LEU A N 1
ATOM 698 C CA . LEU A 1 94 ? 1.350 -5.667 10.679 1.00 84.44 94 LEU A CA 1
ATOM 699 C C . LEU A 1 94 ? -0.101 -5.308 10.999 1.00 84.44 94 LE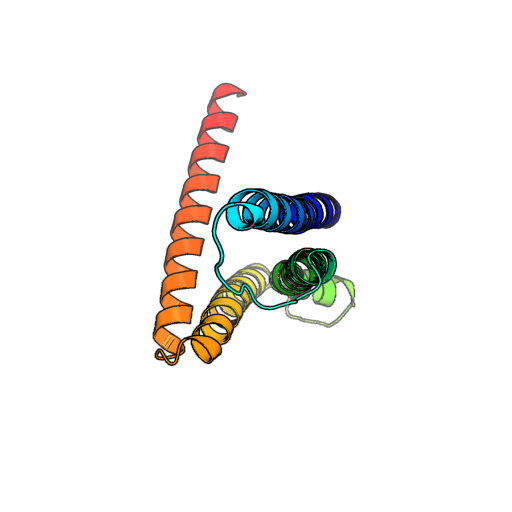U A C 1
ATOM 701 O O . LEU A 1 94 ? -0.450 -5.197 12.173 1.00 84.44 94 LEU A O 1
ATOM 705 N N . ARG A 1 95 ? -0.975 -5.232 9.989 1.00 80.38 95 ARG A N 1
ATOM 706 C CA . ARG A 1 95 ? -2.412 -5.002 10.193 1.00 80.38 95 ARG A CA 1
ATOM 707 C C . ARG A 1 95 ? -3.051 -6.054 11.108 1.00 80.38 95 ARG A C 1
ATOM 709 O O . ARG A 1 95 ? -3.836 -5.700 11.983 1.00 80.38 95 ARG A O 1
ATOM 716 N N . THR A 1 96 ? -2.701 -7.334 10.962 1.00 80.19 96 THR A N 1
ATOM 717 C CA . THR A 1 96 ? -3.303 -8.410 11.781 1.00 80.19 96 THR A CA 1
ATOM 718 C C . THR A 1 96 ? -2.929 -8.366 13.257 1.00 80.19 96 THR A C 1
ATOM 720 O O . THR A 1 96 ? -3.692 -8.882 14.078 1.00 80.19 96 THR A O 1
ATOM 723 N N . THR A 1 97 ? -1.805 -7.728 13.611 1.00 74.06 97 THR A N 1
ATOM 724 C CA . THR A 1 97 ? -1.373 -7.613 15.013 1.00 74.06 97 THR A CA 1
ATOM 725 C C . THR A 1 97 ? -2.398 -6.860 15.859 1.00 74.06 97 THR A C 1
ATOM 727 O O . THR A 1 97 ? -2.610 -7.205 17.020 1.00 74.06 97 THR A O 1
ATOM 730 N N . PHE A 1 98 ? -3.130 -5.920 15.254 1.00 72.81 98 PHE A N 1
ATOM 731 C CA . PHE A 1 98 ? -4.209 -5.186 15.912 1.00 72.81 98 PHE A CA 1
ATOM 732 C C . PHE A 1 98 ? -5.546 -5.945 15.913 1.00 72.81 98 PHE A C 1
ATOM 734 O O . PHE A 1 98 ? -6.396 -5.696 16.763 1.00 72.81 98 PHE A O 1
ATOM 741 N N . THR A 1 99 ? -5.737 -6.909 15.007 1.00 73.12 99 THR A N 1
ATOM 742 C CA . THR A 1 99 ? -7.004 -7.648 14.831 1.00 73.12 99 THR A CA 1
ATOM 743 C C . THR A 1 99 ? -7.015 -9.035 15.506 1.00 73.12 99 THR A C 1
ATOM 745 O O . THR A 1 99 ? -8.012 -9.744 15.416 1.00 73.12 99 THR A O 1
ATOM 748 N N . LYS A 1 100 ? -5.940 -9.451 16.204 1.00 69.50 100 LYS A N 1
ATOM 749 C CA . LYS A 1 100 ? -5.782 -10.780 16.860 1.00 69.50 100 LYS A CA 1
ATOM 750 C C . LYS A 1 100 ? -5.946 -12.007 15.935 1.00 69.50 100 LYS A C 1
ATOM 752 O O . LYS A 1 100 ? -6.069 -13.130 16.419 1.00 69.50 100 LYS A O 1
ATOM 757 N N . GLN A 1 101 ? -5.932 -11.817 14.619 1.00 72.62 101 GLN A N 1
ATOM 758 C CA . GLN A 1 101 ? -5.958 -12.900 13.631 1.00 72.62 101 GLN A CA 1
ATOM 759 C C . GLN A 1 101 ? -4.539 -13.411 13.344 1.00 72.62 101 GLN A C 1
ATOM 761 O O . GLN A 1 101 ? -3.548 -12.746 13.641 1.00 72.62 101 GLN A O 1
ATOM 766 N N . SER A 1 102 ? -4.419 -14.600 12.751 1.00 82.19 102 SER A N 1
ATOM 767 C CA . SER A 1 102 ? -3.114 -15.177 12.403 1.00 82.19 102 SER A CA 1
ATOM 768 C C . SER A 1 102 ? -2.382 -14.330 11.353 1.00 82.19 102 SER A C 1
ATOM 770 O O . SER A 1 102 ? -2.868 -14.192 10.228 1.00 82.19 102 SER A O 1
ATOM 772 N N . TRP A 1 103 ? -1.184 -13.857 11.697 1.00 82.62 103 TRP A N 1
ATOM 773 C CA . TRP A 1 103 ? -0.340 -12.966 10.886 1.00 82.62 103 TRP A CA 1
ATOM 774 C C . TRP A 1 103 ? -0.115 -13.387 9.431 1.00 82.62 103 TRP A C 1
ATOM 776 O O . TRP A 1 103 ? -0.192 -12.574 8.512 1.00 82.62 103 TRP A O 1
ATOM 786 N N . TRP A 1 104 ? 0.053 -14.688 9.213 1.00 83.62 104 TRP A N 1
ATOM 787 C CA . TRP A 1 104 ? 0.280 -15.277 7.905 1.00 83.62 104 TRP A CA 1
ATOM 788 C C . TRP A 1 104 ? -0.941 -15.159 6.989 1.00 83.62 104 TRP A C 1
ATOM 790 O O . TRP A 1 104 ? -0.788 -14.909 5.797 1.00 83.62 104 TRP A O 1
ATOM 800 N N . LYS A 1 105 ? -2.159 -15.302 7.536 1.00 84.81 105 LYS A N 1
ATOM 801 C CA . LYS A 1 105 ? -3.389 -15.199 6.737 1.00 84.81 105 LYS A CA 1
ATOM 802 C C . LYS A 1 105 ? -3.608 -13.774 6.248 1.00 84.81 105 LYS A C 1
ATOM 804 O O . LYS A 1 105 ? -3.864 -13.599 5.067 1.00 84.81 105 LYS A O 1
ATOM 809 N N . GLY A 1 106 ? -3.417 -12.767 7.102 1.00 85.25 106 GLY A N 1
ATOM 810 C CA . GLY A 1 106 ? -3.586 -11.377 6.664 1.00 85.25 106 GLY A CA 1
ATOM 811 C C . GLY A 1 106 ? -2.492 -10.900 5.708 1.00 85.25 106 GLY A C 1
ATOM 812 O O . GLY A 1 106 ? -2.782 -10.149 4.780 1.00 85.25 106 GLY A O 1
ATOM 813 N N . GLY A 1 107 ? -1.253 -11.381 5.865 1.00 88.69 107 GLY A N 1
ATOM 814 C CA . GLY A 1 107 ? -0.207 -11.164 4.862 1.00 88.69 107 GLY A CA 1
ATOM 815 C C . GLY A 1 107 ? -0.572 -11.773 3.501 1.00 88.69 107 GLY A C 1
ATOM 816 O O . GLY A 1 107 ? -0.450 -11.109 2.474 1.00 88.69 107 GLY A O 1
ATOM 817 N N . LEU A 1 108 ? -1.076 -13.013 3.487 1.00 90.12 108 LEU A N 1
ATOM 818 C CA . LEU A 1 108 ? -1.473 -13.708 2.259 1.00 90.12 108 LEU A CA 1
ATOM 819 C C . LEU A 1 108 ? -2.720 -13.094 1.599 1.00 90.12 108 LEU A C 1
ATOM 821 O O . LEU A 1 108 ? -2.763 -12.971 0.377 1.00 90.12 108 LEU A O 1
ATOM 825 N N . GLU A 1 109 ? -3.704 -12.663 2.390 1.00 89.56 109 GLU A N 1
ATOM 826 C CA . GLU A 1 109 ? -4.875 -11.919 1.907 1.00 89.56 109 GLU A CA 1
ATOM 827 C C . GLU A 1 109 ? -4.447 -10.626 1.205 1.00 89.56 109 GLU A C 1
ATOM 829 O O . GLU A 1 109 ? -4.894 -10.351 0.091 1.00 89.56 109 GLU A O 1
ATOM 834 N N . MET A 1 110 ? -3.525 -9.865 1.805 1.00 91.44 110 MET A N 1
ATOM 835 C CA . MET A 1 110 ? -3.017 -8.630 1.203 1.00 91.44 110 MET A CA 1
ATOM 836 C C . MET A 1 110 ? -2.241 -8.893 -0.095 1.00 91.44 110 MET A C 1
ATOM 838 O O . MET A 1 110 ? -2.388 -8.145 -1.061 1.00 91.44 110 MET A O 1
ATOM 842 N N . LEU A 1 111 ? -1.457 -9.974 -0.158 1.00 92.06 111 LEU A N 1
ATOM 843 C CA . LEU A 1 111 ? -0.777 -10.390 -1.388 1.00 92.06 111 LEU A CA 1
ATOM 844 C C . LEU A 1 111 ? -1.757 -10.759 -2.503 1.00 92.06 111 LEU A C 1
ATOM 846 O O . LEU A 1 111 ? -1.545 -10.369 -3.652 1.00 92.06 111 LEU A O 1
ATOM 850 N N . ALA A 1 112 ? -2.831 -11.482 -2.180 1.00 93.31 112 ALA A N 1
ATOM 851 C CA . ALA A 1 112 ? -3.860 -11.843 -3.149 1.00 93.31 112 ALA A CA 1
ATOM 852 C C . ALA A 1 112 ? -4.560 -10.593 -3.703 1.00 93.31 112 ALA A C 1
ATOM 854 O O . ALA A 1 112 ? -4.660 -10.436 -4.919 1.00 93.31 112 ALA A O 1
ATOM 855 N N . VAL A 1 113 ? -4.958 -9.663 -2.827 1.00 93.00 113 VAL A N 1
ATOM 856 C CA . VAL A 1 113 ? -5.563 -8.382 -3.230 1.00 93.00 113 VAL A CA 1
ATOM 857 C C . VAL A 1 113 ? -4.599 -7.568 -4.097 1.00 93.00 113 VAL A C 1
ATOM 859 O O . VAL A 1 113 ? -4.990 -7.093 -5.162 1.00 93.00 113 VAL A O 1
ATOM 862 N N . GLY A 1 114 ? -3.331 -7.456 -3.690 1.00 91.06 114 GLY A N 1
ATOM 863 C CA . GLY A 1 114 ? -2.304 -6.740 -4.448 1.00 91.06 114 GLY A CA 1
ATOM 864 C C . GLY A 1 114 ? -2.050 -7.349 -5.828 1.00 91.06 114 GLY A C 1
ATOM 865 O O . GLY A 1 114 ? -1.928 -6.620 -6.808 1.00 91.06 114 GLY A O 1
ATOM 866 N N . THR A 1 115 ? -2.038 -8.680 -5.928 1.00 92.75 115 THR A N 1
ATOM 867 C CA . THR A 1 115 ? -1.840 -9.398 -7.197 1.00 92.75 115 THR A CA 1
ATOM 868 C C . THR A 1 115 ? -3.023 -9.191 -8.144 1.00 92.75 115 THR A C 1
ATOM 870 O O . THR A 1 115 ? -2.820 -8.926 -9.327 1.00 92.75 115 THR A O 1
ATOM 873 N N . ILE A 1 116 ? -4.258 -9.249 -7.631 1.00 95.69 116 ILE A N 1
ATOM 874 C CA . ILE A 1 116 ? -5.468 -8.971 -8.419 1.00 95.69 116 ILE A CA 1
ATOM 875 C C . ILE A 1 116 ? -5.465 -7.515 -8.907 1.00 95.69 116 ILE A C 1
ATOM 877 O O . ILE A 1 116 ? -5.714 -7.265 -10.085 1.00 95.69 116 ILE A O 1
ATOM 881 N N . ALA A 1 117 ? -5.135 -6.560 -8.033 1.00 91.88 117 ALA A N 1
ATOM 882 C CA . ALA A 1 117 ? -5.068 -5.144 -8.384 1.00 91.88 117 ALA A CA 1
ATOM 883 C C . ALA A 1 117 ? -3.981 -4.855 -9.434 1.00 91.88 117 ALA A C 1
ATOM 885 O O . ALA A 1 117 ? -4.242 -4.154 -10.411 1.00 91.88 117 ALA A O 1
ATOM 886 N N . ALA A 1 118 ? -2.785 -5.431 -9.275 1.00 90.19 118 ALA A N 1
ATOM 887 C CA . ALA A 1 118 ? -1.696 -5.299 -10.241 1.00 90.19 118 ALA A CA 1
ATOM 888 C C . ALA A 1 118 ? -2.065 -5.908 -11.603 1.00 90.19 118 ALA A C 1
ATOM 890 O O . ALA A 1 118 ? -1.812 -5.296 -12.639 1.00 90.19 118 ALA A O 1
ATOM 891 N N . GLY A 1 119 ? -2.719 -7.076 -11.604 1.00 94.50 119 GLY A N 1
ATOM 892 C CA . GLY A 1 119 ? -3.241 -7.698 -12.819 1.00 94.50 119 GLY A CA 1
ATOM 893 C C . GLY A 1 119 ? -4.272 -6.816 -13.524 1.00 94.50 119 GLY A C 1
ATOM 894 O O . GLY A 1 119 ? -4.168 -6.594 -14.728 1.00 94.50 119 GLY A O 1
ATOM 895 N N . ALA A 1 120 ? -5.222 -6.245 -12.778 1.00 95.25 120 ALA A N 1
ATOM 896 C CA . ALA A 1 120 ? -6.210 -5.318 -13.327 1.00 95.25 120 ALA A CA 1
ATOM 897 C C . ALA A 1 120 ? -5.554 -4.059 -13.920 1.00 95.25 120 ALA A C 1
ATOM 899 O O . ALA A 1 120 ? -5.888 -3.665 -15.035 1.00 95.25 120 ALA A O 1
ATOM 900 N N . ALA A 1 121 ? -4.583 -3.464 -13.220 1.00 91.25 121 ALA A N 1
ATOM 901 C CA . ALA A 1 121 ? -3.849 -2.298 -13.707 1.00 91.25 121 ALA A CA 1
ATOM 902 C C . ALA A 1 121 ? -3.074 -2.594 -15.003 1.00 91.25 121 ALA A C 1
ATOM 904 O O . ALA A 1 121 ? -3.095 -1.780 -15.923 1.00 91.25 121 ALA A O 1
ATOM 905 N N . TYR A 1 122 ? -2.439 -3.768 -15.105 1.00 91.50 122 TYR A N 1
ATOM 906 C CA . TYR A 1 122 ? -1.717 -4.184 -16.310 1.00 91.50 122 TYR A CA 1
ATOM 907 C C . TYR A 1 122 ? -2.655 -4.390 -17.508 1.00 91.50 122 TYR A C 1
ATOM 909 O O . TYR A 1 122 ? -2.367 -3.911 -18.603 1.00 91.50 122 TYR A O 1
ATOM 917 N N . LEU A 1 123 ? -3.806 -5.041 -17.298 1.00 94.31 123 LEU A N 1
ATOM 918 C CA . LEU A 1 123 ? -4.808 -5.247 -18.350 1.00 94.31 123 LEU A CA 1
ATOM 919 C C . LEU A 1 123 ? -5.395 -3.924 -18.849 1.00 94.31 123 LEU A C 1
ATOM 921 O O . LEU A 1 123 ? -5.500 -3.720 -20.056 1.00 94.31 123 LEU A O 1
ATOM 925 N N . LEU A 1 124 ? -5.751 -3.020 -17.933 1.00 94.31 124 LEU A N 1
ATOM 926 C CA . LEU A 1 124 ? -6.273 -1.701 -18.289 1.00 94.31 124 LEU A CA 1
ATOM 927 C C . LEU A 1 124 ? -5.219 -0.860 -19.017 1.00 94.31 124 LEU A C 1
ATOM 929 O O . LEU A 1 124 ? -5.541 -0.232 -20.022 1.00 94.31 124 LEU A O 1
ATOM 933 N N . GLY A 1 125 ? -3.967 -0.887 -18.552 1.00 92.00 125 GLY A N 1
ATOM 934 C CA . GLY A 1 125 ? -2.852 -0.208 -19.213 1.00 92.00 125 GLY A CA 1
ATOM 935 C C . GLY A 1 125 ? -2.653 -0.691 -20.649 1.00 92.00 125 GLY A C 1
ATOM 936 O O . GLY A 1 125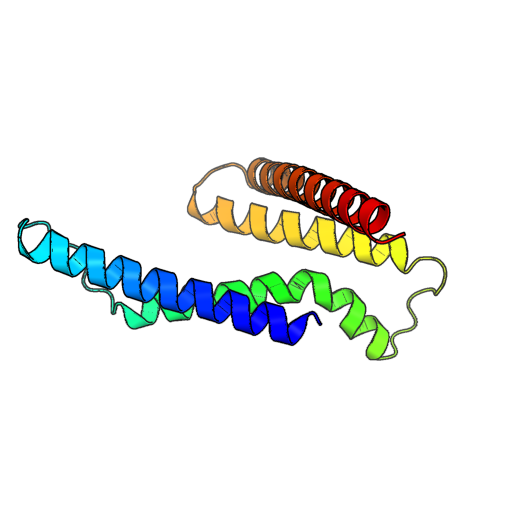 ? -2.614 0.127 -21.565 1.00 92.00 125 GLY A O 1
ATOM 937 N N . GLY A 1 126 ? -2.631 -2.011 -20.858 1.00 92.56 126 GLY A N 1
ATOM 938 C CA . GLY A 1 126 ? -2.522 -2.597 -22.196 1.00 92.56 126 GLY A CA 1
ATOM 939 C C . GLY A 1 126 ? -3.726 -2.291 -23.093 1.00 92.56 126 GLY A C 1
ATOM 940 O O . GLY A 1 126 ? -3.563 -2.056 -24.288 1.00 92.56 126 GLY A O 1
ATOM 941 N N . TRP A 1 127 ? -4.936 -2.233 -22.527 1.00 95.00 127 TRP A N 1
ATOM 942 C CA . TRP A 1 127 ? -6.137 -1.868 -23.281 1.00 95.00 127 TRP A CA 1
ATOM 943 C C . TRP A 1 127 ? -6.079 -0.419 -23.776 1.00 95.00 127 TRP A C 1
ATOM 945 O O . TRP A 1 127 ? -6.369 -0.153 -24.940 1.00 95.00 127 TRP A O 1
ATOM 955 N N . VAL A 1 128 ? -5.633 0.511 -22.928 1.00 94.31 128 VAL A N 1
ATOM 956 C CA . VAL A 1 128 ? -5.453 1.919 -23.311 1.00 94.31 128 VAL A CA 1
ATOM 957 C C . VAL A 1 128 ? -4.357 2.074 -24.366 1.00 94.31 128 VAL A C 1
ATOM 959 O O . VAL A 1 128 ? -4.557 2.800 -25.337 1.00 94.31 128 VAL A O 1
ATOM 962 N N . GLU A 1 129 ? -3.230 1.373 -24.223 1.00 93.00 129 GLU A N 1
ATOM 963 C CA . GLU A 1 129 ? -2.146 1.403 -25.214 1.00 93.00 129 GLU A CA 1
ATOM 964 C C . GLU A 1 129 ? -2.634 0.939 -26.597 1.00 93.00 129 GLU A C 1
ATOM 966 O O . GLU A 1 129 ? -2.334 1.586 -27.597 1.00 93.00 129 GLU A O 1
ATOM 971 N N . SER A 1 130 ? -3.495 -0.086 -26.647 1.00 89.88 130 SER A N 1
ATOM 972 C CA . SER A 1 130 ? -4.095 -0.584 -27.896 1.00 89.88 130 SER A CA 1
ATOM 973 C C . SER A 1 130 ? -5.104 0.358 -28.570 1.00 89.88 130 SER A C 1
ATOM 975 O O . SER A 1 130 ? -5.469 0.127 -29.717 1.00 89.88 130 SER A O 1
ATOM 977 N N . MET A 1 131 ? -5.596 1.390 -27.874 1.00 90.38 131 MET A N 1
ATOM 978 C CA . MET A 1 131 ? -6.449 2.426 -28.476 1.00 90.38 131 MET A CA 1
ATOM 979 C C . MET A 1 131 ? -5.643 3.611 -29.017 1.00 90.38 131 MET A C 1
ATOM 981 O O . MET A 1 131 ? -6.160 4.386 -29.821 1.00 90.38 131 MET A O 1
ATOM 985 N N . ILE A 1 132 ? -4.419 3.796 -28.515 1.00 90.38 132 ILE A N 1
ATOM 986 C CA . ILE A 1 132 ? -3.532 4.902 -28.891 1.00 90.38 132 ILE A CA 1
ATOM 987 C C . ILE A 1 132 ? -2.660 4.517 -30.096 1.00 90.38 132 ILE A C 1
ATOM 989 O O . ILE A 1 132 ? -2.338 5.393 -30.901 1.00 90.38 132 ILE A O 1
ATOM 993 N N . VAL A 1 133 ? -2.279 3.239 -30.201 1.00 71.12 133 VAL A N 1
ATOM 994 C CA . VAL A 1 133 ? -1.482 2.656 -31.298 1.00 71.12 133 VAL A CA 1
ATOM 995 C C . VAL A 1 133 ? -2.392 2.030 -32.346 1.00 71.12 133 VAL A C 1
ATOM 997 O O . VAL A 1 133 ? -2.185 2.333 -33.542 1.00 71.12 133 VAL A O 1
#

Foldseek 3Di:
DQPVVLLVVLLCQLVVQLVVVVVVVVVCVVPPDDDDPDDSNVSSVCSSVVSNVLSCQLVVLVVVVVVDDPDDPVCSVVVSVVSVLVSQLVVQLVVVVVVVDDSRVSSVVSVVVVVVVVVVVVVVVVVVVVVVD

Sequence (133 aa):
MGIANMIADGLAMGLGDFLGERSEREMEAGLHRKVCKDAVWKSGLVTFIAFVIAGSLPLLPYCVYYAGLPIVEASQFNFSILSTIGALFLVGSLRTTFTKQSWWKGGLEMLAVGTIAAGAAYLLGGWVESMIV

Radius of gyration: 19.35 Å; chains: 1; bounding box: 55×32×55 Å